Protein AF-Q6E229-F1 (afdb_monomer_lite)

Secondary structure (DSSP, 8-state):
-TTSTT--TTT---S-HHHHHHHH-HHHHHHHHHHHHHHHHHHTT----HHHHHHHHHHHHTTSS-----

Foldseek 3Di:
DLPDPPDDVVPDDDLDLVVCCVPVNLVSSLVSQLVVVCVVCVVVVHDDDSVVSNVVSCVQRVVRDGDDDD

Radius of gyration: 13.57 Å; chains: 1; bounding box: 29×17×39 Å

InterPro domains:
  IPR007081 RNA polymerase Rpb1, domain 5 [PF049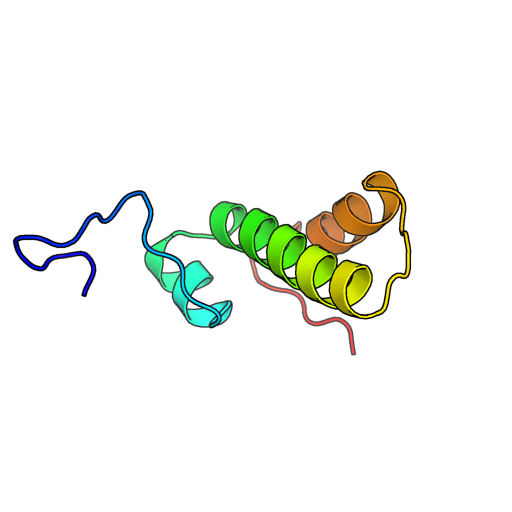98] (2-69)
  IPR045867 DNA-directed RNA polymerase, subunit beta-prime [PTHR19376] (4-70)

Organism: NCBI:txid281680

pLDDT: mean 91.7, std 3.38, range [72.75, 95.5]

Sequence (70 aa):
VLSEPNIDPVRTTSNDICEIFEVLGIEAVRKSIEREMNNVISFDGSYVNYRHLALLCDVMTAKGHLMAIT

Structure (mmCIF, N/CA/C/O backbone):
data_AF-Q6E229-F1
#
_entry.id   AF-Q6E229-F1
#
loop_
_atom_site.group_PDB
_atom_site.id
_atom_site.type_symbol
_atom_site.label_atom_id
_atom_site.label_alt_id
_atom_site.label_comp_id
_atom_site.label_asym_id
_atom_site.label_entity_id
_atom_site.label_seq_id
_atom_site.pdbx_PDB_ins_code
_atom_site.Cartn_x
_atom_site.Cartn_y
_atom_site.Cartn_z
_atom_site.occupancy
_atom_site.B_iso_or_equiv
_atom_site.auth_seq_id
_atom_site.auth_comp_id
_atom_site.auth_asym_id
_atom_site.auth_atom_id
_atom_site.pdbx_PDB_model_num
ATOM 1 N N . VAL A 1 1 ? -4.462 -9.308 15.863 1.00 85.44 1 VAL A N 1
ATOM 2 C CA . VAL A 1 1 ? -2.986 -9.173 15.776 1.00 85.44 1 VAL A CA 1
ATOM 3 C C . VAL A 1 1 ? -2.543 -7.763 16.140 1.00 85.44 1 VAL A C 1
ATOM 5 O O . VAL A 1 1 ? -1.806 -7.625 17.099 1.00 85.44 1 VAL A O 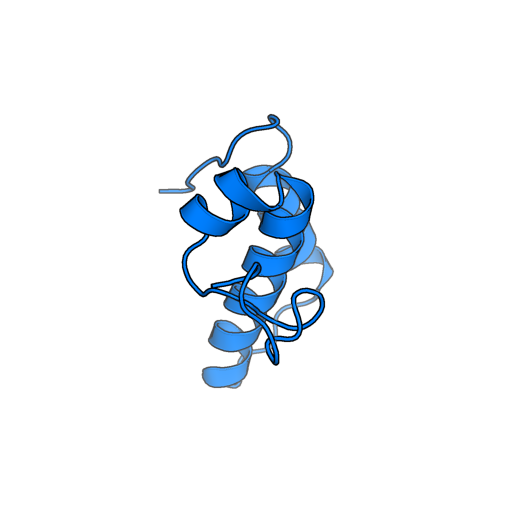1
ATOM 8 N N . LEU A 1 2 ? -3.031 -6.710 15.476 1.00 90.12 2 LEU A N 1
ATOM 9 C CA . LEU A 1 2 ? -2.609 -5.328 15.780 1.00 90.12 2 LEU A CA 1
ATOM 10 C C . LEU A 1 2 ? -2.903 -4.857 17.223 1.00 90.12 2 LEU A C 1
ATOM 12 O O . LEU A 1 2 ? -2.251 -3.941 17.705 1.00 90.12 2 LEU A O 1
ATOM 16 N N . SER A 1 3 ? -3.872 -5.469 17.908 1.00 92.19 3 SER A N 1
ATOM 17 C CA . SER A 1 3 ? -4.276 -5.141 19.284 1.00 92.19 3 SER A CA 1
ATOM 18 C C . SER A 1 3 ? -3.497 -5.880 20.379 1.00 92.19 3 SER A C 1
ATOM 20 O O . SER A 1 3 ? -3.778 -5.672 21.558 1.00 92.19 3 SER A O 1
ATOM 22 N N . GLU A 1 4 ? -2.577 -6.778 20.022 1.00 95.50 4 GLU A N 1
ATOM 23 C CA . GLU A 1 4 ? -1.852 -7.592 21.002 1.00 95.50 4 GLU A CA 1
ATOM 24 C C . GLU A 1 4 ? -0.699 -6.817 21.663 1.00 95.50 4 GLU A C 1
ATOM 26 O O . GLU A 1 4 ? -0.017 -6.022 21.004 1.00 95.50 4 GLU A O 1
ATOM 31 N N . PRO A 1 5 ? -0.419 -7.071 22.954 1.00 92.94 5 PRO A N 1
ATOM 32 C CA . PRO A 1 5 ? 0.740 -6.500 23.622 1.00 92.94 5 PRO A CA 1
ATOM 33 C C . PRO A 1 5 ? 2.040 -7.010 22.981 1.00 92.94 5 PRO A C 1
ATOM 35 O O . PRO A 1 5 ? 2.167 -8.185 22.641 1.00 92.94 5 PRO A O 1
ATOM 38 N N . ASN A 1 6 ? 3.039 -6.129 22.876 1.00 93.56 6 ASN A N 1
ATOM 39 C CA . ASN A 1 6 ? 4.341 -6.368 22.226 1.00 93.56 6 ASN A CA 1
ATOM 40 C C . ASN A 1 6 ? 4.320 -6.464 20.687 1.00 93.56 6 ASN A C 1
ATOM 42 O O . ASN A 1 6 ? 5.328 -6.854 20.097 1.00 93.56 6 ASN A O 1
ATOM 46 N N . ILE A 1 7 ? 3.222 -6.081 20.027 1.00 94.12 7 ILE A N 1
ATOM 47 C CA . ILE A 1 7 ? 3.164 -5.918 18.566 1.00 94.12 7 ILE A CA 1
ATOM 48 C C . ILE A 1 7 ? 3.197 -4.425 18.224 1.00 94.12 7 ILE A C 1
ATOM 50 O O . ILE A 1 7 ? 2.566 -3.620 18.902 1.00 94.12 7 ILE A O 1
ATOM 54 N N . ASP A 1 8 ? 3.948 -4.048 17.187 1.00 94.25 8 ASP A N 1
ATOM 55 C CA . ASP A 1 8 ? 3.990 -2.673 16.675 1.00 94.25 8 ASP A CA 1
ATOM 56 C C .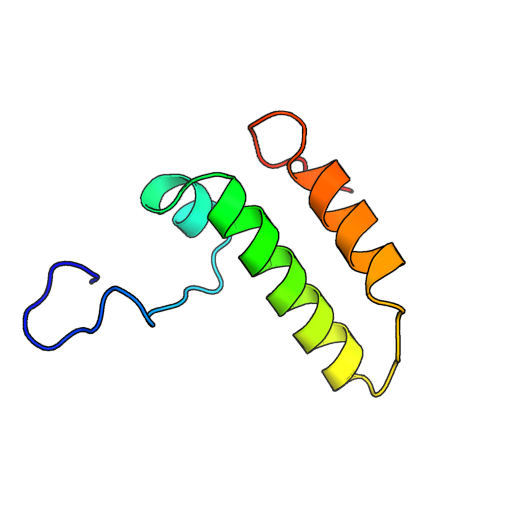 ASP A 1 8 ? 2.899 -2.480 15.601 1.00 94.25 8 ASP A C 1
ATOM 58 O O . ASP A 1 8 ? 3.073 -2.935 14.461 1.00 94.25 8 ASP A O 1
ATOM 62 N N . PRO A 1 9 ? 1.776 -1.805 15.916 1.00 92.69 9 PRO A N 1
ATOM 63 C CA . PRO A 1 9 ? 0.677 -1.638 14.972 1.00 92.69 9 PRO A CA 1
ATOM 64 C C . PRO A 1 9 ? 0.995 -0.653 13.839 1.00 92.69 9 PRO A C 1
ATOM 66 O O . PRO A 1 9 ? 0.262 -0.612 12.858 1.00 92.69 9 PRO A O 1
ATOM 69 N N . VAL A 1 10 ? 2.070 0.139 13.945 1.00 92.56 10 VAL A N 1
ATOM 70 C CA . VAL A 1 10 ? 2.423 1.169 12.953 1.00 92.56 10 VAL A CA 1
ATOM 71 C C . VAL A 1 10 ? 3.237 0.580 11.802 1.00 92.56 10 VAL A C 1
ATOM 73 O O . VAL A 1 10 ? 3.147 1.048 10.669 1.00 92.56 10 VAL A O 1
ATOM 76 N N . ARG A 1 11 ? 4.048 -0.446 12.080 1.00 92.69 11 ARG A N 1
ATOM 77 C CA . ARG A 1 11 ? 4.972 -1.048 11.101 1.00 92.69 11 ARG A CA 1
ATOM 78 C C . ARG A 1 11 ? 4.529 -2.409 10.577 1.00 92.69 11 ARG A C 1
ATOM 80 O O . ARG A 1 11 ? 5.158 -2.928 9.655 1.00 92.69 11 ARG A O 1
ATOM 87 N N . THR A 1 12 ? 3.485 -2.990 11.159 1.00 93.31 12 THR A N 1
ATOM 88 C CA . THR 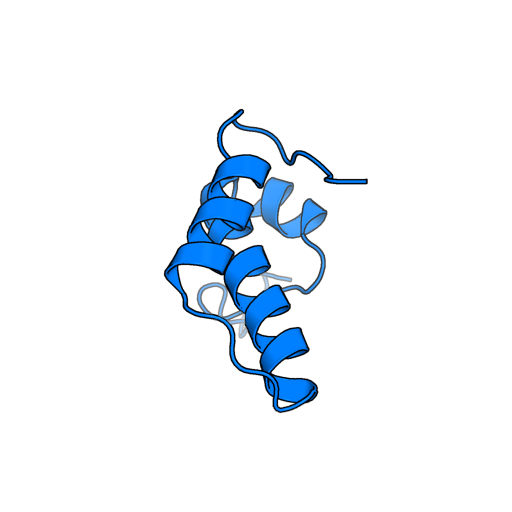A 1 12 ? 2.935 -4.271 10.706 1.00 93.31 12 THR A CA 1
ATOM 89 C C . THR A 1 12 ? 2.269 -4.098 9.341 1.00 93.31 12 THR A C 1
ATOM 91 O O . THR A 1 12 ? 1.446 -3.207 9.160 1.00 93.31 12 THR A O 1
ATOM 94 N N . THR A 1 13 ? 2.617 -4.953 8.377 1.00 92.06 13 THR A N 1
ATOM 95 C CA . THR A 1 13 ? 2.023 -4.956 7.031 1.00 92.06 13 THR A CA 1
ATOM 96 C C . THR A 1 13 ? 1.501 -6.340 6.670 1.00 92.06 13 THR A C 1
ATOM 98 O O . THR A 1 13 ? 2.119 -7.332 7.049 1.00 92.06 13 THR A O 1
ATOM 101 N N . SER A 1 14 ? 0.399 -6.393 5.923 1.00 92.31 14 SER A N 1
ATOM 102 C CA . SER A 1 14 ? -0.187 -7.620 5.368 1.00 92.31 14 SER A CA 1
ATOM 103 C C . SER A 1 14 ? 0.025 -7.657 3.851 1.00 92.31 14 SER A C 1
ATOM 105 O O . SER A 1 14 ? 0.276 -6.621 3.234 1.00 92.31 14 SER A O 1
ATOM 107 N N . ASN A 1 15 ? -0.033 -8.844 3.255 1.00 91.50 15 ASN A N 1
ATOM 108 C CA . ASN A 1 15 ? -0.075 -9.028 1.802 1.00 91.50 15 ASN A CA 1
ATOM 109 C C . ASN A 1 15 ? -1.515 -9.156 1.274 1.00 91.50 15 ASN A C 1
ATOM 111 O O . ASN A 1 15 ? -1.717 -9.211 0.062 1.00 91.50 15 ASN A O 1
ATOM 115 N N . ASP A 1 16 ? -2.510 -9.198 2.163 1.00 93.88 16 ASP A N 1
ATOM 116 C CA . ASP A 1 16 ? -3.919 -9.201 1.792 1.00 93.88 16 ASP A CA 1
ATOM 117 C C . ASP A 1 16 ? -4.439 -7.761 1.660 1.00 93.88 16 ASP A C 1
ATOM 119 O O . ASP A 1 16 ? -4.597 -7.021 2.634 1.00 93.88 16 ASP A O 1
ATOM 123 N N . ILE A 1 17 ? -4.703 -7.350 0.419 1.00 91.56 17 ILE A N 1
ATOM 124 C CA . ILE A 1 17 ? -5.186 -6.002 0.103 1.00 91.56 17 ILE A CA 1
ATOM 125 C C . ILE A 1 17 ? -6.629 -5.785 0.587 1.00 91.56 17 ILE A C 1
ATOM 127 O O . ILE A 1 17 ? -6.985 -4.661 0.948 1.00 91.56 17 ILE A O 1
ATOM 131 N N . CYS A 1 18 ? -7.453 -6.835 0.621 1.00 92.12 18 CYS A N 1
ATOM 132 C CA . CYS A 1 18 ? -8.827 -6.749 1.111 1.00 92.12 18 CYS A CA 1
ATOM 133 C C . CYS A 1 18 ? -8.843 -6.532 2.628 1.00 92.12 18 CYS A C 1
ATOM 135 O O . CYS A 1 18 ? -9.555 -5.654 3.108 1.00 92.12 18 CYS A O 1
ATOM 137 N N . GLU A 1 19 ? -7.993 -7.243 3.373 1.00 94.44 19 GLU A N 1
ATOM 138 C CA . GLU A 1 19 ? -7.838 -7.033 4.821 1.00 94.44 19 GLU A CA 1
ATOM 139 C C . GLU A 1 19 ? -7.384 -5.596 5.131 1.00 94.44 19 GLU A C 1
ATOM 141 O O . GLU A 1 19 ? -7.933 -4.921 6.003 1.00 94.44 19 GLU A O 1
ATOM 146 N N . ILE A 1 20 ? -6.410 -5.083 4.373 1.00 94.06 20 ILE A N 1
ATOM 147 C CA . ILE A 1 20 ? -5.914 -3.710 4.536 1.00 94.06 20 ILE A CA 1
ATOM 148 C C . ILE A 1 20 ? -7.017 -2.685 4.253 1.00 94.06 20 ILE A C 1
ATOM 150 O O . ILE A 1 20 ? -7.099 -1.675 4.954 1.00 94.06 20 ILE A O 1
ATOM 154 N N . PHE A 1 21 ? -7.879 -2.937 3.265 1.00 94.12 21 PHE A N 1
ATOM 155 C CA . PHE A 1 21 ? -9.025 -2.077 2.977 1.00 94.12 21 PHE A CA 1
ATOM 156 C C . PHE A 1 21 ? -9.989 -1.997 4.163 1.00 94.12 21 PHE A C 1
ATOM 158 O O . PHE A 1 21 ? -10.398 -0.900 4.541 1.00 94.12 21 PHE A O 1
ATOM 165 N N . GLU A 1 22 ? -10.318 -3.141 4.763 1.00 93.88 22 GLU A N 1
ATOM 166 C CA . GLU A 1 22 ? -11.264 -3.227 5.879 1.00 93.88 22 GLU A CA 1
ATOM 167 C C . GLU A 1 22 ? -10.710 -2.624 7.177 1.00 93.88 22 GLU A C 1
ATOM 169 O O . GLU A 1 22 ? -11.454 -1.992 7.927 1.00 93.88 22 GLU A O 1
ATOM 174 N N . VAL A 1 23 ? -9.409 -2.786 7.441 1.00 94.38 23 VAL A N 1
ATOM 175 C CA . VAL A 1 23 ? -8.783 -2.367 8.707 1.00 94.38 23 VAL A CA 1
ATOM 176 C C . VAL A 1 23 ? -8.209 -0.948 8.648 1.00 94.38 23 VAL A C 1
ATOM 178 O O . VAL A 1 23 ? -8.358 -0.187 9.605 1.00 94.38 23 VAL A O 1
ATOM 181 N N . LEU A 1 24 ? -7.528 -0.585 7.556 1.00 93.50 24 LEU A N 1
ATOM 182 C CA . LEU A 1 24 ? -6.769 0.671 7.429 1.00 93.50 24 LEU A CA 1
ATOM 183 C C . LEU A 1 24 ? -7.373 1.659 6.414 1.00 93.50 24 LEU A C 1
ATOM 185 O O . LEU A 1 24 ? -7.041 2.845 6.447 1.00 93.50 24 LEU A O 1
ATOM 189 N N . GLY A 1 25 ? -8.265 1.207 5.530 1.00 94.00 25 GLY A N 1
ATOM 190 C CA . GLY A 1 25 ? -8.972 2.049 4.562 1.00 94.00 25 GLY A CA 1
ATOM 191 C C . GLY A 1 25 ? -8.281 2.208 3.200 1.00 94.00 25 GLY A C 1
ATOM 192 O O . GLY A 1 25 ? -7.212 1.661 2.923 1.00 94.00 25 GLY A O 1
ATOM 193 N N . ILE A 1 26 ? -8.914 2.987 2.315 1.00 94.25 26 ILE A N 1
ATOM 194 C CA . ILE A 1 26 ? -8.571 3.047 0.881 1.00 94.25 26 ILE A CA 1
ATOM 195 C C . ILE A 1 26 ? -7.183 3.643 0.576 1.00 94.25 26 ILE A C 1
ATOM 197 O O . ILE A 1 26 ? -6.514 3.202 -0.355 1.00 94.25 26 ILE A O 1
ATOM 201 N N . GLU A 1 27 ? -6.693 4.595 1.373 1.00 94.56 27 GLU A N 1
ATOM 202 C CA . GLU A 1 27 ? -5.352 5.165 1.151 1.00 94.56 27 GLU A CA 1
ATOM 203 C C . GLU A 1 27 ? -4.225 4.226 1.595 1.00 94.56 27 GLU A C 1
ATOM 205 O O . GLU A 1 27 ? -3.155 4.192 0.979 1.00 94.56 27 GLU A O 1
ATOM 210 N N . ALA A 1 28 ? -4.469 3.406 2.621 1.00 93.94 28 ALA A N 1
ATOM 211 C CA . ALA A 1 28 ? -3.536 2.355 3.014 1.00 93.94 28 ALA A CA 1
ATOM 212 C C . ALA A 1 28 ? -3.425 1.280 1.922 1.00 93.94 28 ALA A C 1
ATOM 214 O O . ALA A 1 28 ? -2.329 0.788 1.635 1.00 93.94 28 ALA A O 1
ATOM 215 N N . VAL A 1 29 ? -4.544 0.980 1.257 1.00 94.19 29 VAL A N 1
ATOM 216 C CA . VAL A 1 29 ? -4.591 0.111 0.077 1.00 94.19 29 VAL A CA 1
ATOM 217 C C . VAL A 1 29 ? -3.773 0.693 -1.069 1.00 94.19 29 VAL A C 1
ATOM 219 O O . VAL A 1 29 ? -2.908 -0.006 -1.592 1.00 94.19 29 VAL A O 1
ATOM 222 N N . ARG A 1 30 ? -3.966 1.975 -1.416 1.00 94.81 30 ARG A N 1
ATOM 223 C CA . ARG A 1 30 ? -3.204 2.643 -2.486 1.00 94.81 30 ARG A CA 1
ATOM 224 C C . ARG A 1 30 ? -1.697 2.482 -2.281 1.00 94.81 30 ARG A C 1
ATOM 226 O O . ARG A 1 30 ? -0.980 2.110 -3.209 1.00 94.81 30 ARG A O 1
ATOM 233 N N . LYS A 1 31 ? -1.218 2.702 -1.050 1.00 93.94 31 LYS A N 1
ATOM 234 C CA . LYS A 1 31 ? 0.208 2.557 -0.733 1.00 93.94 31 LYS A CA 1
ATOM 235 C C . LYS A 1 31 ? 0.680 1.101 -0.709 1.00 93.94 31 LYS A C 1
ATOM 237 O O . LYS A 1 31 ? 1.819 0.831 -1.090 1.00 93.94 31 LYS A O 1
ATOM 242 N N . SER A 1 32 ? -0.172 0.173 -0.280 1.00 94.25 32 SER A N 1
ATOM 243 C CA . SER A 1 32 ? 0.155 -1.259 -0.257 1.00 94.25 32 SER A CA 1
ATOM 244 C C . SER A 1 32 ? 0.270 -1.842 -1.664 1.00 94.25 32 SER A C 1
ATOM 246 O O . SER A 1 32 ? 1.244 -2.536 -1.939 1.00 94.25 32 SER A O 1
ATOM 248 N N . ILE A 1 33 ? -0.636 -1.478 -2.581 1.00 93.06 33 ILE A N 1
ATOM 249 C CA . ILE A 1 33 ? 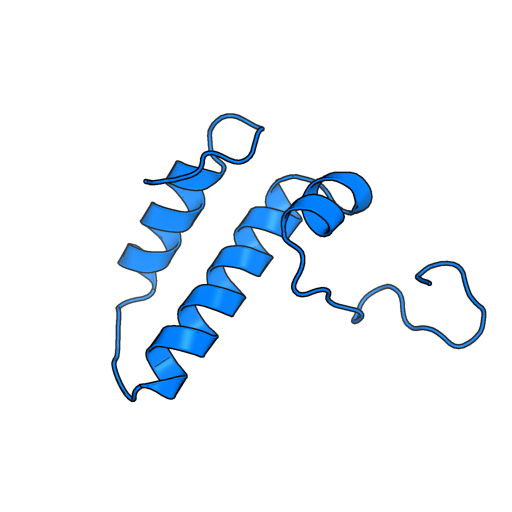-0.560 -1.872 -3.999 1.00 93.06 33 ILE A CA 1
ATOM 250 C C . ILE A 1 33 ? 0.725 -1.333 -4.631 1.00 93.06 33 ILE A C 1
ATOM 252 O O . ILE A 1 33 ? 1.463 -2.089 -5.258 1.00 93.06 33 ILE A O 1
ATOM 256 N N . GLU A 1 34 ? 1.039 -0.051 -4.420 1.00 93.00 34 GLU A N 1
ATOM 257 C CA . GLU A 1 34 ? 2.269 0.564 -4.935 1.00 93.00 34 GLU A CA 1
ATOM 258 C C . GLU A 1 34 ? 3.521 -0.208 -4.480 1.00 93.00 34 GLU A C 1
ATOM 260 O O . GLU A 1 34 ? 4.429 -0.458 -5.277 1.00 93.00 34 GLU A O 1
ATOM 265 N N . ARG A 1 35 ? 3.561 -0.618 -3.204 1.00 92.62 35 ARG A N 1
ATOM 266 C CA . ARG A 1 35 ? 4.667 -1.393 -2.631 1.00 92.62 35 ARG A CA 1
ATOM 267 C C . ARG A 1 35 ? 4.756 -2.794 -3.233 1.00 92.62 35 ARG A C 1
ATOM 269 O O . ARG A 1 35 ? 5.847 -3.192 -3.627 1.00 92.62 35 ARG A O 1
ATOM 276 N N . GLU A 1 36 ? 3.644 -3.516 -3.325 1.00 92.44 36 GLU A N 1
ATOM 277 C CA . GLU A 1 36 ? 3.618 -4.871 -3.889 1.00 92.44 36 GLU A CA 1
ATOM 278 C C . GLU A 1 36 ? 4.008 -4.886 -5.369 1.00 92.44 36 GLU A C 1
ATOM 280 O O . GLU A 1 36 ? 4.863 -5.667 -5.781 1.00 92.44 36 GLU A O 1
ATOM 285 N N . MET A 1 37 ? 3.478 -3.958 -6.169 1.00 91.56 37 MET A N 1
ATOM 286 C CA . MET A 1 37 ? 3.857 -3.851 -7.579 1.00 91.56 37 MET A CA 1
ATOM 287 C C . MET A 1 37 ? 5.345 -3.547 -7.754 1.00 91.56 37 MET A C 1
ATOM 289 O O . MET A 1 37 ? 6.005 -4.145 -8.603 1.00 91.56 37 MET A O 1
ATOM 293 N N . ASN A 1 38 ? 5.887 -2.634 -6.943 1.00 91.62 38 ASN A N 1
ATOM 294 C CA . ASN A 1 38 ? 7.308 -2.315 -6.983 1.00 91.62 38 ASN A CA 1
ATOM 295 C C . ASN A 1 38 ? 8.164 -3.522 -6.561 1.00 91.62 38 ASN A C 1
ATOM 297 O O . ASN A 1 38 ? 9.166 -3.814 -7.211 1.00 91.62 38 ASN A O 1
ATOM 301 N N . ASN A 1 39 ? 7.744 -4.278 -5.540 1.00 91.81 39 ASN A N 1
ATOM 302 C CA . ASN A 1 39 ? 8.419 -5.513 -5.131 1.00 91.81 39 ASN A CA 1
ATOM 303 C C . ASN A 1 39 ? 8.467 -6.536 -6.278 1.00 91.81 39 ASN A C 1
ATOM 305 O O . ASN A 1 39 ? 9.524 -7.100 -6.535 1.00 91.81 39 ASN A O 1
ATOM 309 N N . VAL A 1 40 ? 7.362 -6.741 -7.002 1.00 91.75 40 VAL A N 1
ATOM 310 C CA . VAL A 1 40 ? 7.300 -7.702 -8.120 1.00 91.75 40 VAL A CA 1
ATOM 311 C C . VAL A 1 40 ? 8.165 -7.257 -9.303 1.00 91.75 40 VAL A C 1
ATOM 313 O O . VAL A 1 40 ? 8.913 -8.057 -9.858 1.00 91.75 40 VAL A O 1
ATOM 316 N N . ILE A 1 41 ? 8.101 -5.979 -9.680 1.00 91.19 41 ILE A N 1
ATOM 317 C CA . ILE A 1 41 ? 8.866 -5.440 -10.816 1.00 91.19 41 ILE A CA 1
ATOM 318 C C . ILE A 1 41 ? 10.369 -5.442 -10.522 1.00 91.19 41 ILE A C 1
ATOM 320 O O . ILE A 1 41 ? 11.164 -5.851 -11.366 1.00 91.19 41 ILE A O 1
ATOM 324 N N . SER A 1 42 ? 10.755 -5.020 -9.315 1.00 89.62 42 SER A N 1
ATOM 325 C CA . SER A 1 42 ? 12.159 -5.011 -8.893 1.00 89.62 42 SER A CA 1
ATOM 326 C C . SER A 1 42 ? 12.729 -6.416 -8.707 1.00 89.62 42 SER A C 1
ATOM 328 O O . SER A 1 42 ? 13.918 -6.616 -8.950 1.00 89.62 42 SER A O 1
ATOM 330 N N . PHE A 1 43 ? 11.897 -7.396 -8.342 1.00 91.38 43 PHE A N 1
ATOM 331 C CA . PHE A 1 43 ? 12.299 -8.799 -8.259 1.00 91.38 43 PHE A CA 1
ATOM 332 C C . PHE A 1 43 ? 12.725 -9.370 -9.620 1.00 91.38 43 PHE A C 1
ATOM 334 O O . PHE A 1 43 ? 13.707 -10.104 -9.690 1.00 91.38 43 PHE A O 1
ATOM 341 N N . ASP A 1 44 ? 12.048 -8.984 -10.703 1.00 88.12 44 ASP A N 1
ATOM 342 C CA . ASP A 1 44 ? 12.400 -9.374 -12.078 1.00 88.12 44 ASP A CA 1
ATOM 343 C C . ASP A 1 44 ? 13.588 -8.562 -12.652 1.00 88.12 44 ASP A C 1
ATOM 345 O O . ASP A 1 44 ? 14.010 -8.754 -13.789 1.00 88.12 44 ASP A O 1
ATOM 349 N N . GLY A 1 45 ? 14.143 -7.613 -11.885 1.00 87.81 45 GLY A N 1
ATOM 350 C CA . GLY A 1 45 ? 15.206 -6.703 -12.337 1.00 87.81 45 GLY A CA 1
ATOM 351 C C . GLY A 1 45 ? 14.738 -5.642 -13.341 1.00 87.81 45 GLY A C 1
ATOM 352 O O . GLY A 1 45 ? 15.540 -4.842 -13.829 1.00 87.81 45 GLY A O 1
ATOM 353 N N . SER A 1 46 ? 13.439 -5.613 -13.631 1.00 90.19 46 SER A N 1
ATOM 354 C CA . SER A 1 46 ? 12.800 -4.645 -14.510 1.00 90.19 46 SER A CA 1
ATOM 355 C C . SER A 1 46 ? 12.628 -3.297 -13.800 1.00 90.19 46 SER A C 1
ATOM 357 O O . SER A 1 46 ? 12.432 -3.222 -12.589 1.00 90.19 46 SER A O 1
ATOM 359 N N . TYR A 1 47 ? 12.689 -2.196 -14.553 1.00 89.38 47 TYR A N 1
ATOM 360 C CA . TYR A 1 47 ? 12.432 -0.853 -14.028 1.00 89.38 47 TYR A CA 1
ATOM 361 C C . TYR A 1 47 ? 11.213 -0.232 -14.704 1.00 89.38 47 TYR A C 1
ATOM 363 O O . TYR A 1 47 ? 11.148 -0.124 -15.929 1.00 89.38 47 TYR A O 1
ATOM 371 N N . VAL A 1 48 ? 10.278 0.246 -13.886 1.00 90.88 48 VAL A N 1
ATOM 372 C CA . VAL A 1 48 ? 9.120 1.029 -14.318 1.00 90.88 48 VAL A CA 1
ATOM 373 C C . VAL A 1 48 ? 9.145 2.359 -13.576 1.00 90.88 48 VAL A C 1
ATOM 375 O O . VAL A 1 48 ? 9.355 2.413 -12.365 1.00 90.88 48 VAL A O 1
ATOM 378 N N . ASN A 1 49 ? 8.937 3.459 -14.301 1.00 92.88 49 ASN A N 1
ATOM 379 C CA . ASN A 1 49 ? 8.897 4.783 -13.684 1.00 92.88 49 ASN A CA 1
ATOM 380 C C . ASN A 1 49 ? 7.734 4.866 -12.680 1.00 92.88 49 ASN A C 1
ATOM 382 O O . ASN A 1 49 ? 6.604 4.505 -13.014 1.00 92.88 49 ASN A O 1
ATOM 386 N N . TYR A 1 50 ? 7.999 5.425 -11.494 1.00 90.62 50 TYR A N 1
ATOM 387 C CA . TYR A 1 50 ? 7.014 5.648 -10.429 1.00 90.62 50 TYR A CA 1
ATOM 388 C C . TYR A 1 50 ? 5.701 6.256 -10.936 1.00 90.62 50 TYR A C 1
ATOM 390 O O . TYR A 1 50 ? 4.632 5.858 -10.492 1.00 90.62 50 TYR A O 1
ATOM 398 N N . ARG A 1 51 ? 5.757 7.175 -11.911 1.00 94.06 51 ARG A N 1
ATOM 399 C CA . ARG A 1 51 ? 4.555 7.822 -12.461 1.00 94.06 51 ARG A CA 1
ATOM 400 C C . ARG A 1 51 ? 3.569 6.838 -13.093 1.00 94.06 51 ARG A C 1
ATOM 402 O O . ARG A 1 51 ? 2.371 7.072 -13.002 1.00 94.06 51 ARG A O 1
ATOM 409 N N . HIS A 1 52 ? 4.046 5.758 -13.714 1.00 93.25 52 HIS A N 1
ATOM 410 C CA . HIS A 1 52 ? 3.169 4.740 -14.304 1.00 93.25 52 HIS A CA 1
ATOM 411 C C . HIS A 1 52 ? 2.493 3.893 -13.226 1.00 93.25 52 HIS A C 1
ATOM 413 O O . HIS A 1 52 ? 1.295 3.642 -13.310 1.00 93.25 52 HIS A O 1
ATOM 419 N N . LEU A 1 53 ? 3.250 3.506 -12.196 1.00 92.56 53 LEU A N 1
ATOM 420 C CA . LEU A 1 53 ? 2.728 2.731 -11.070 1.00 92.56 53 LEU A CA 1
ATOM 421 C C . LEU A 1 53 ? 1.740 3.546 -10.240 1.00 92.56 53 LEU A C 1
ATOM 423 O O . LEU A 1 53 ? 0.671 3.044 -9.909 1.00 92.56 53 LEU A O 1
ATOM 427 N N . ALA A 1 54 ? 2.060 4.812 -9.971 1.00 93.19 54 ALA A N 1
ATOM 428 C CA . ALA A 1 54 ? 1.182 5.728 -9.257 1.00 93.19 54 ALA A CA 1
ATOM 429 C C . ALA A 1 54 ? -0.153 5.908 -9.993 1.00 93.19 54 ALA A C 1
ATOM 431 O O . ALA A 1 54 ? -1.199 5.710 -9.390 1.00 93.19 54 ALA A O 1
ATOM 432 N N . LEU A 1 55 ? -0.122 6.161 -11.309 1.00 93.69 55 LEU A N 1
ATOM 433 C CA . LEU A 1 55 ? -1.336 6.272 -12.127 1.00 93.69 55 LEU A CA 1
ATOM 434 C C . LEU A 1 55 ? -2.210 5.016 -12.064 1.00 93.69 55 LEU A C 1
ATOM 436 O O . LEU A 1 55 ? -3.430 5.120 -11.967 1.00 93.69 55 LEU A O 1
ATOM 440 N N . LEU A 1 56 ? -1.599 3.833 -12.125 1.00 92.62 56 LEU A N 1
ATOM 441 C CA . LEU A 1 56 ? -2.330 2.574 -12.035 1.00 92.62 56 LEU A CA 1
ATOM 442 C C . LEU A 1 56 ? -2.975 2.394 -10.655 1.00 92.62 56 LEU A C 1
ATOM 444 O O . LEU A 1 56 ? -4.162 2.083 -10.577 1.00 92.62 56 LEU A O 1
ATOM 448 N N . CYS A 1 57 ? -2.217 2.642 -9.584 1.00 92.81 57 CYS A N 1
ATOM 449 C CA . CYS A 1 57 ? -2.724 2.575 -8.213 1.00 92.81 57 CYS A CA 1
ATOM 450 C C . CYS A 1 57 ? -3.886 3.554 -8.008 1.00 92.81 57 CYS A C 1
ATOM 452 O O . CYS A 1 57 ? -4.915 3.168 -7.461 1.00 92.81 57 CYS A O 1
ATOM 454 N N . ASP A 1 58 ? -3.757 4.783 -8.512 1.00 93.19 58 ASP A N 1
ATOM 455 C CA . ASP A 1 58 ? -4.797 5.807 -8.421 1.00 93.19 58 ASP A CA 1
ATOM 456 C C . ASP A 1 58 ? -6.071 5.370 -9.159 1.00 93.19 58 ASP A C 1
ATOM 458 O O . ASP A 1 58 ? -7.170 5.510 -8.628 1.00 93.19 58 ASP A O 1
ATOM 462 N N . VAL A 1 59 ? -5.959 4.772 -10.351 1.00 93.06 59 VAL A N 1
ATOM 463 C CA . VAL A 1 59 ? -7.121 4.235 -11.088 1.00 93.06 59 VAL A CA 1
ATOM 464 C C . VAL A 1 59 ? -7.805 3.102 -10.315 1.00 93.06 59 VAL A C 1
ATOM 466 O O . VAL A 1 59 ? -9.036 3.022 -10.313 1.00 93.06 59 VAL A O 1
ATOM 469 N N . MET A 1 60 ? -7.033 2.254 -9.632 1.00 92.88 60 MET A N 1
ATOM 470 C CA . MET A 1 60 ? -7.566 1.162 -8.812 1.00 92.88 60 MET A CA 1
ATOM 471 C C . MET A 1 60 ? -8.279 1.651 -7.539 1.00 92.88 60 MET A C 1
ATOM 473 O O . MET A 1 60 ? -9.155 0.940 -7.045 1.00 92.88 60 MET A O 1
ATOM 477 N N . THR A 1 61 ? -7.950 2.840 -7.012 1.00 92.81 61 THR A N 1
ATOM 478 C CA . THR A 1 61 ? -8.480 3.339 -5.725 1.00 92.81 61 THR A CA 1
ATOM 479 C C . THR A 1 61 ? -9.369 4.586 -5.818 1.00 92.81 61 THR A C 1
ATOM 481 O O . THR A 1 61 ? -10.070 4.902 -4.856 1.00 92.81 61 THR A O 1
ATOM 484 N N . ALA A 1 62 ? -9.424 5.278 -6.962 1.00 91.88 62 ALA A N 1
ATOM 485 C CA . ALA A 1 62 ? -10.107 6.572 -7.112 1.00 91.88 62 ALA A CA 1
ATOM 486 C C . ALA A 1 62 ? -11.623 6.558 -6.842 1.00 91.88 62 ALA A C 1
ATOM 488 O O . ALA A 1 62 ? -12.205 7.605 -6.567 1.00 91.88 62 ALA A O 1
ATOM 489 N N . LYS A 1 63 ? -12.289 5.400 -6.925 1.00 89.69 63 LYS A N 1
ATOM 490 C CA . LYS A 1 63 ? -13.747 5.289 -6.719 1.00 89.69 63 LYS A CA 1
ATOM 491 C C . LYS A 1 63 ? -14.161 5.096 -5.254 1.00 89.69 63 LYS A C 1
ATOM 493 O O . LYS A 1 63 ? -15.349 4.972 -4.975 1.00 89.69 63 LYS A O 1
ATOM 498 N N . GLY A 1 64 ? -13.205 5.059 -4.323 1.00 85.88 64 GLY A N 1
ATOM 499 C CA . GLY A 1 64 ? -13.470 4.812 -2.900 1.00 85.88 64 GLY A CA 1
ATOM 500 C C . GLY A 1 64 ? -13.676 3.335 -2.544 1.00 85.88 64 GLY A C 1
ATOM 501 O O . GLY A 1 64 ? -13.924 3.010 -1.388 1.00 85.88 64 GLY A O 1
ATOM 502 N N . HIS A 1 65 ? -13.541 2.440 -3.519 1.00 87.12 65 HIS A N 1
ATOM 503 C CA . HIS A 1 65 ? -13.506 0.993 -3.344 1.00 87.12 65 HIS A CA 1
ATOM 504 C C . HIS A 1 65 ? -12.457 0.404 -4.289 1.00 87.12 65 HIS A C 1
ATOM 506 O O . HIS A 1 65 ? -12.139 1.007 -5.318 1.00 87.12 65 HIS A O 1
ATOM 512 N N . LEU A 1 66 ? -11.927 -0.771 -3.945 1.00 88.00 66 LEU A N 1
ATOM 513 C CA . LEU A 1 66 ? -10.929 -1.449 -4.764 1.00 88.00 66 LEU A CA 1
ATOM 514 C C . LEU A 1 66 ? -11.540 -1.846 -6.116 1.00 88.00 66 LEU A C 1
ATOM 516 O O . LEU A 1 66 ? -12.520 -2.590 -6.181 1.00 88.00 66 LEU A O 1
ATOM 520 N N . MET A 1 67 ? -10.957 -1.338 -7.199 1.00 90.75 67 MET A N 1
ATOM 521 C CA . MET A 1 67 ? -11.289 -1.722 -8.567 1.00 90.75 67 MET A CA 1
ATOM 522 C C . MET A 1 67 ? -10.244 -2.709 -9.081 1.00 90.75 67 MET A C 1
ATOM 524 O O . MET A 1 67 ? -9.089 -2.344 -9.295 1.00 90.75 67 MET A O 1
ATOM 528 N N . ALA A 1 68 ? -10.656 -3.957 -9.302 1.00 84.69 68 ALA A N 1
ATOM 529 C CA . ALA A 1 68 ? -9.817 -4.939 -9.975 1.00 84.69 68 ALA A CA 1
ATOM 530 C C . ALA A 1 68 ? -9.686 -4.593 -11.466 1.00 84.69 68 ALA A C 1
ATOM 532 O O . ALA A 1 68 ? -10.674 -4.258 -12.124 1.00 84.69 68 ALA A O 1
ATOM 533 N N . ILE A 1 69 ? -8.465 -4.690 -11.989 1.00 83.12 69 ILE A N 1
ATOM 534 C CA . ILE A 1 69 ? -8.177 -4.600 -13.421 1.00 83.12 69 ILE A CA 1
ATOM 535 C C . ILE A 1 69 ? -7.951 -6.035 -13.893 1.00 83.12 69 ILE A C 1
ATOM 537 O O . ILE A 1 69 ? -6.984 -6.671 -13.481 1.00 83.12 69 ILE A O 1
ATOM 541 N N . THR A 1 70 ? -8.902 -6.550 -14.668 1.00 72.75 70 THR A N 1
ATOM 542 C CA . THR A 1 70 ? -8.874 -7.888 -15.282 1.00 72.75 70 THR A CA 1
ATOM 543 C C . THR A 1 70 ? -8.183 -7.875 -16.630 1.00 72.75 70 THR A C 1
ATOM 545 O O . THR A 1 70 ? -8.473 -6.926 -17.396 1.00 72.75 70 THR A O 1
#

=== Feature glossary ===
Feature key, reading from the visual/contextual features back to the raw sequence:

Rendered structure images. Six rendered views show the 3D structure from the faces of a cube — i.e. along ±x, ±y, ±z. Rendering representation is drawn randomly per protein from cartoon (secondary-structure ribbons), sticks (backbone bonds), or molecular surface; coloring is either N→C rainbow (blue at the N-terminus through red at the C-terminus) or one color per chain.

Contact-map, Ramachandran, and PAE plots. The contact map is a binary N×N matrix image: pixel (i, j) is dark where Cα_i and Cα_j are within 8 Å and |i−j|>4. Because the |i−j|>4 filter removes local helical contacts, off-diagonal stripes parallel to the main diagonal indicate parallel β-sheets; stripes perpendicular to it indicate antiparallel β-sheets. The Ramachandran plot scatters every residue's (φ, ψ) pair against the sterically allowed regions. The PAE heatmap renders the predicted-aligned-error matrix.

InterPro / GO / CATH / organism. Database cross-references. InterPro integrates a dozen domain/family signature databases into unified entries with residue-range hits. GO terms attach function/process/location labels with evidence codes. CATH codes position the fold in a four-level structural taxonomy. Organism is the NCBI-taxonomy species name.

Nearest PDB structures. The Foldseek neighbor list gives the closest experimentally determined structures in the PDB, ranked by structural alignment. TM-score near 1 means near-identical fold; near 0.3 means only rough topology match. This is how one finds what a novel AlphaFold prediction most resembles in the solved-structure universe.

Predicted aligned error. PAE(i, j) answers: if I align the predicted and true structures on residue i, how far off (in Å) do I expect residue j to be? A block-diagonal PAE matrix with low values on the blocks and high values off-diagonal is the signature of a multi-domain protein with confidently predicted domains but uncertain inter-domain orientation.

Solvent-accessible surface area. Accessible surface area quantifies burial. A residue with SASA near zero is packed into the hydrophobic core; one with SASA >100 Å² sits on the surface. Computed here via the Shrake–Rupley numerical algorithm with a 1.4 Å probe.

B-factor. B-factor (Debye–Waller factor) reflects atomic displacement in the crystal lattice. It is an experimental observable (units Å²), not a prediction; low values mean the atom is pinned down, high values mean it moves or is heterogeneous across the crystal.

pLDDT. For AlphaFold models, the B-factor field carries pLDDT — the model's own estimate of local accuracy on a 0–100 scale. Regions with pLDDT<50 should be treated as essentially unmodeled; they often correspond to intrinsically disordered segments.

Backbone torsions (φ/ψ). φ (phi) and ψ (psi) are the two rotatable backbone dihedrals per residue: φ is the C(i-1)–N–Cα–C torsion, ψ is the N–Cα–C–N(i+1) torsion, both in degrees on (−180°, 180°]. α-helical residues cluster near (−60°, −45°); β-strand residues near (−120°, +130°). A Ramachandran plot is simply a scatter of (φ, ψ) for every residue.

Radius of gyration, Cα contacts, bounding box. Radius of gyration (Rg) is the root-mean-square distance of Cα atoms from their centroid — a single number for overall size and compactness. A globular domain of N residues has Rg ≈ 2.2·N^0.38 Å; an extended or disordered chain has a much larger Rg. The Cα contact count is the number of residue pairs whose Cα atoms are within 8 Å and are more than four positions apart in sequence — a standard proxy for tertiary packing density. The bounding box is the smallest axis-aligned box enclosing all Cα atoms.

Secondary structure (3-state, P-SEA). Three-state secondary structure (P-SEA) collapses the eight DSSP classes into helix (a), strand (b), and coil (c). P-SEA assigns these from Cα geometry alone — distances and angles — without requiring backbone oxygens, so it works on any Cα trace.

Secondary structure (8-state, DSSP). DSSP 8-state secondary structure assigns each residue one of H (α-helix), G (3₁₀-helix), I (π-helix), E (extended β-strand), B (isolated β-bridge), T (hydrogen-bonded turn), S (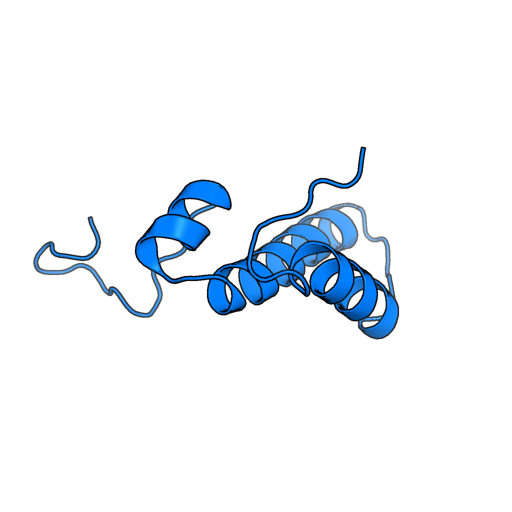bend), or '-' (coil). The assignment is computed from backbone hydrogen-bond geometry via the Kabsch–Sander algorithm.

Foldseek 3Di. A 3Di character summarizes, for each residue, the relative orientation of the Cα frame of its nearest spatial neighbor. Because it encodes fold topology rather than chemistry, 3Di alignments detect remote structural similarity that sequence alignment misses.

mmCIF coordinates. The mmCIF block holds the 3D Cartesian coordinates of each backbone atom (N, Cα, C, O) in ångströms. mmCIF is the PDB's canonical archive format — a tagged-loop text representation of the atomic model.

Sequence. Sequence gives the chain of amino acids in standard one-letter code (A=alanine, C=cysteine, …, Y=tyrosine), read N→C. It is the only feature that is directly encoded by the gene; all structural features are derived from the folded form of this sequence.